Protein AF-A0A8T6NBX9-F1 (afdb_monomer_lite)

pLDDT: mean 84.63, std 16.76, range [36.94, 95.81]

Foldseek 3Di:
DDFPVVVLVCLVPDDLVRLLVVCVVVVHHSDADSLQSSLVCCCCPGVVVQDPPLVSLVPDDLVRLLVVCVSSVHDSDDDSVVSSVVSNCSNPHHVVPDDVVVVVVVVVVVPD

Structure (mmCIF, N/CA/C/O backbone):
data_AF-A0A8T6NBX9-F1
#
_entry.id   AF-A0A8T6NBX9-F1
#
loop_
_atom_site.group_PDB
_atom_site.id
_atom_site.type_symbol
_atom_site.label_atom_id
_atom_site.label_alt_id
_atom_site.label_comp_id
_atom_site.label_asym_id
_atom_site.label_entity_id
_atom_site.label_seq_id
_atom_site.pdbx_PDB_ins_code
_atom_site.Cartn_x
_atom_site.Cartn_y
_atom_site.Cartn_z
_atom_site.occupancy
_atom_site.B_iso_or_equiv
_atom_site.auth_seq_id
_atom_site.auth_comp_id
_atom_site.auth_asym_id
_atom_site.auth_atom_id
_atom_site.pdbx_PDB_model_num
ATOM 1 N N . MET A 1 1 ? -7.131 0.475 -14.235 1.00 67.88 1 MET A N 1
ATOM 2 C CA . MET A 1 1 ? -7.289 -0.030 -12.857 1.00 67.88 1 MET A CA 1
ATOM 3 C C . MET A 1 1 ? -8.512 0.635 -12.241 1.00 67.88 1 MET A C 1
ATOM 5 O O . MET A 1 1 ? -8.559 1.861 -12.233 1.00 67.88 1 MET A O 1
ATOM 9 N N . SER A 1 2 ? -9.516 -0.138 -11.818 1.00 77.38 2 SER A N 1
ATOM 10 C CA . SER A 1 2 ? -10.652 0.397 -11.054 1.00 77.38 2 SER A CA 1
ATOM 11 C C . SER A 1 2 ? -10.271 0.369 -9.579 1.00 77.38 2 SER A C 1
ATOM 13 O O . SER A 1 2 ? -9.888 -0.680 -9.078 1.00 77.38 2 SER A O 1
ATOM 15 N N . VAL A 1 3 ? -10.294 1.521 -8.914 1.00 84.50 3 VAL A N 1
ATOM 16 C CA . VAL A 1 3 ? -9.914 1.664 -7.504 1.00 84.50 3 VAL A CA 1
ATOM 17 C C . VAL A 1 3 ? -11.083 2.315 -6.794 1.00 84.50 3 VAL A C 1
ATOM 19 O O . VAL A 1 3 ? -11.544 3.370 -7.240 1.00 84.50 3 VAL A O 1
ATOM 22 N N . ASP A 1 4 ? -11.542 1.726 -5.691 1.00 91.38 4 ASP A N 1
ATOM 23 C CA . ASP A 1 4 ? -12.541 2.367 -4.841 1.00 91.38 4 ASP A CA 1
ATOM 24 C C . ASP A 1 4 ? -11.917 3.589 -4.152 1.00 91.38 4 ASP A C 1
ATOM 26 O O . ASP A 1 4 ? -11.229 3.500 -3.132 1.00 91.38 4 ASP A O 1
ATOM 30 N N . ARG A 1 5 ? -12.133 4.760 -4.758 1.00 90.44 5 ARG A N 1
ATOM 31 C CA . ARG A 1 5 ? -11.592 6.036 -4.279 1.00 90.44 5 ARG A CA 1
ATOM 32 C C . ARG A 1 5 ? -12.230 6.482 -2.968 1.00 90.44 5 ARG A C 1
ATOM 34 O O . ARG A 1 5 ? -11.581 7.203 -2.217 1.00 90.44 5 ARG A O 1
ATOM 41 N N . VAL A 1 6 ? -13.471 6.072 -2.700 1.00 94.00 6 VAL A N 1
ATOM 42 C CA . VAL A 1 6 ? -14.179 6.424 -1.464 1.00 94.00 6 VAL A CA 1
ATOM 43 C C . VAL A 1 6 ? -13.556 5.660 -0.307 1.00 94.00 6 VAL A C 1
ATOM 45 O O . VAL A 1 6 ? -13.173 6.265 0.694 1.00 94.00 6 VAL A O 1
ATOM 48 N N . LEU A 1 7 ? -13.376 4.348 -0.467 1.00 93.56 7 LEU A N 1
ATOM 49 C CA . LEU A 1 7 ? -12.693 3.527 0.527 1.00 93.56 7 LEU A CA 1
ATOM 50 C C . LEU A 1 7 ? -11.243 3.983 0.730 1.00 93.56 7 LEU A C 1
ATOM 52 O O . LEU A 1 7 ? -10.788 4.099 1.868 1.00 93.56 7 LEU A O 1
ATOM 56 N N . LEU A 1 8 ? -10.528 4.296 -0.353 1.00 94.25 8 LEU A N 1
ATOM 57 C CA . LEU A 1 8 ? -9.154 4.784 -0.272 1.00 94.25 8 LEU A CA 1
ATOM 58 C C . LEU A 1 8 ? -9.053 6.089 0.539 1.00 94.25 8 LEU A C 1
ATOM 60 O O . LEU A 1 8 ? -8.230 6.172 1.449 1.00 94.25 8 LEU A O 1
ATOM 64 N N . ASP A 1 9 ? -9.905 7.084 0.267 1.00 94.75 9 ASP A N 1
ATOM 65 C CA . ASP A 1 9 ? -9.928 8.350 1.019 1.00 94.75 9 ASP A CA 1
ATOM 66 C C . ASP A 1 9 ? -10.266 8.129 2.505 1.00 94.75 9 ASP A C 1
ATOM 68 O O . ASP A 1 9 ? -9.597 8.691 3.377 1.00 94.75 9 ASP A O 1
ATOM 72 N N . GLN A 1 10 ? -11.209 7.228 2.818 1.00 95.44 10 GLN A N 1
ATOM 73 C CA . GLN A 1 10 ? -11.504 6.847 4.204 1.00 95.44 10 GLN A CA 1
ATOM 74 C C . GLN A 1 10 ? -10.271 6.281 4.921 1.00 95.44 10 GLN A C 1
ATOM 76 O O . GLN A 1 10 ? -9.989 6.672 6.052 1.00 95.44 10 GLN A O 1
ATOM 81 N N . LEU A 1 11 ? -9.506 5.396 4.272 1.00 94.75 11 LEU A N 1
ATOM 82 C CA . LEU A 1 11 ? -8.281 4.824 4.846 1.00 94.75 11 LEU A CA 1
ATOM 83 C C . LEU A 1 11 ? -7.175 5.875 5.047 1.00 94.75 11 LEU A C 1
ATOM 85 O O . LEU A 1 11 ? -6.365 5.755 5.972 1.00 94.75 11 LEU A O 1
ATOM 89 N N . TYR A 1 12 ? -7.131 6.921 4.217 1.00 94.56 12 TYR A N 1
ATOM 90 C CA . TYR A 1 12 ? -6.195 8.032 4.402 1.00 94.56 12 TYR A CA 1
ATOM 91 C C . TYR A 1 12 ? -6.567 8.947 5.566 1.00 94.56 12 TYR A C 1
ATOM 93 O O . TYR A 1 12 ? -5.676 9.371 6.305 1.00 94.56 12 TYR A O 1
ATOM 101 N N . ARG A 1 13 ? -7.860 9.218 5.760 1.00 94.62 13 ARG A N 1
ATOM 102 C CA . ARG A 1 13 ? -8.362 10.092 6.834 1.00 94.62 13 ARG A CA 1
ATOM 103 C C . ARG A 1 13 ? -8.481 9.400 8.189 1.00 94.62 13 ARG A C 1
ATOM 105 O O . ARG A 1 13 ? -8.495 10.088 9.210 1.00 94.62 13 ARG A O 1
ATOM 112 N N . ALA A 1 14 ? -8.569 8.072 8.199 1.00 95.00 14 ALA A N 1
ATOM 113 C CA . ALA A 1 14 ? -8.760 7.292 9.410 1.00 95.00 14 ALA A CA 1
ATOM 114 C C . ALA A 1 14 ? -7.614 7.471 10.414 1.00 95.00 14 ALA A C 1
ATOM 116 O O . ALA A 1 14 ? -6.426 7.510 10.069 1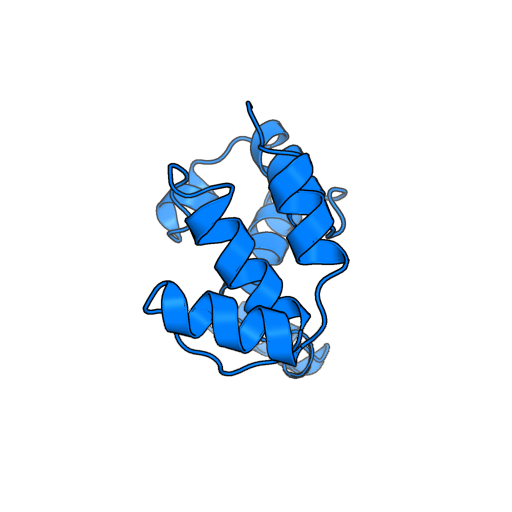.00 95.00 14 ALA A O 1
ATOM 117 N N . ARG A 1 15 ? -7.982 7.540 11.694 1.00 94.94 15 ARG A N 1
ATOM 118 C CA . ARG A 1 15 ? -7.020 7.603 12.803 1.00 94.94 15 ARG A CA 1
ATOM 119 C C . ARG A 1 15 ? -6.439 6.221 13.093 1.00 94.94 15 ARG A C 1
ATOM 121 O O . ARG A 1 15 ? -7.006 5.196 12.729 1.00 94.94 15 ARG A O 1
ATOM 128 N N . LEU A 1 16 ? -5.322 6.177 13.824 1.00 93.00 16 LEU A N 1
ATOM 129 C CA . LEU A 1 16 ? -4.649 4.917 14.171 1.00 93.00 16 LEU A CA 1
ATOM 130 C C . LEU A 1 16 ? -5.598 3.886 14.806 1.00 93.00 16 LEU A C 1
ATOM 132 O O . LEU A 1 16 ? -5.518 2.708 14.478 1.00 93.00 16 LEU A O 1
ATOM 136 N N . MET A 1 17 ? -6.474 4.324 15.713 1.00 95.19 17 MET A N 1
ATOM 137 C CA . MET A 1 17 ? -7.404 3.434 16.411 1.00 95.19 17 MET A CA 1
ATOM 138 C C . MET A 1 17 ? -8.440 2.829 15.456 1.00 95.19 17 MET A C 1
ATOM 140 O O . MET A 1 17 ? -8.600 1.615 15.436 1.00 95.19 17 MET A O 1
ATOM 144 N N . GLU A 1 18 ? -9.020 3.642 14.573 1.00 95.62 18 GLU A N 1
ATOM 145 C CA . GLU A 1 18 ? -9.959 3.189 13.538 1.00 95.62 18 GLU A CA 1
ATOM 146 C C . GLU A 1 18 ? -9.301 2.200 12.563 1.00 95.62 18 GLU A C 1
ATOM 148 O O . GLU A 1 18 ? -9.890 1.184 12.199 1.00 95.62 18 GLU A O 1
ATOM 153 N N . LEU A 1 19 ? -8.048 2.450 12.163 1.00 95.62 19 LEU A N 1
ATOM 154 C CA . LEU A 1 19 ? -7.290 1.524 11.315 1.00 95.62 19 LEU A CA 1
ATOM 155 C C . LEU A 1 19 ? -7.031 0.186 12.023 1.00 95.62 19 LEU A C 1
ATOM 157 O O . LEU A 1 19 ? -7.062 -0.865 11.384 1.00 95.62 19 LEU A O 1
ATOM 161 N N . ARG A 1 20 ? -6.784 0.204 13.340 1.00 95.31 20 ARG A N 1
ATOM 162 C CA . ARG A 1 20 ? -6.612 -1.018 14.140 1.00 95.31 20 ARG A CA 1
ATOM 163 C C . ARG A 1 20 ? -7.900 -1.823 14.230 1.00 95.31 20 ARG A C 1
ATOM 165 O O . ARG A 1 20 ? -7.848 -3.028 14.011 1.00 95.31 20 ARG A O 1
ATOM 172 N N . GLU A 1 21 ? -9.018 -1.165 14.515 1.00 95.81 21 GLU A N 1
ATOM 173 C CA . GLU A 1 21 ? -10.340 -1.796 14.590 1.00 95.81 21 GLU A CA 1
ATOM 174 C C . GLU A 1 21 ? -10.752 -2.391 13.244 1.00 95.81 21 GLU A C 1
ATOM 176 O O . GLU A 1 21 ? -11.209 -3.532 13.184 1.00 95.81 21 GLU A O 1
ATOM 181 N N . ARG A 1 22 ? -10.518 -1.666 12.141 1.00 95.12 22 ARG A N 1
ATOM 182 C CA . ARG A 1 22 ? -10.754 -2.180 10.784 1.00 95.12 22 ARG A CA 1
ATOM 183 C C . ARG A 1 22 ? -9.868 -3.376 10.460 1.00 95.12 22 ARG A C 1
ATOM 185 O O . ARG A 1 22 ? -10.358 -4.350 9.898 1.00 95.12 22 ARG A O 1
ATOM 192 N N . ALA A 1 23 ? -8.580 -3.319 10.807 1.00 93.88 23 ALA A N 1
ATOM 193 C CA . ALA A 1 23 ? -7.666 -4.439 10.601 1.00 93.88 23 ALA A CA 1
ATOM 194 C C . ALA A 1 23 ? -8.121 -5.674 11.386 1.00 93.88 23 ALA A C 1
ATOM 196 O O . ALA A 1 23 ? -8.197 -6.754 10.814 1.00 93.88 23 ALA A O 1
ATOM 197 N N . GLU A 1 24 ? -8.482 -5.504 12.656 1.00 94.69 24 GLU A N 1
ATOM 198 C CA . GLU A 1 24 ? -8.992 -6.574 13.515 1.00 94.69 24 GLU A CA 1
ATOM 199 C C . GLU A 1 24 ? -10.305 -7.167 12.989 1.00 94.69 24 GLU A C 1
ATOM 201 O O . GLU A 1 24 ? -10.412 -8.384 12.860 1.00 94.69 24 GLU A O 1
ATOM 206 N N . SER A 1 25 ? -11.255 -6.320 12.588 1.00 93.38 25 SER A N 1
ATOM 207 C CA . SER A 1 25 ? -12.539 -6.744 12.006 1.00 93.38 25 SER A CA 1
ATOM 208 C C . SER A 1 25 ? -12.367 -7.518 10.697 1.00 93.38 25 SER A C 1
ATOM 210 O O . SER A 1 25 ? -13.165 -8.395 10.384 1.00 93.38 25 SER A O 1
ATOM 212 N N . ALA A 1 26 ? -11.312 -7.216 9.937 1.00 90.38 26 ALA A N 1
ATOM 213 C CA . ALA A 1 26 ? -10.957 -7.924 8.712 1.00 90.38 26 ALA A CA 1
ATOM 214 C C . ALA A 1 26 ? -10.023 -9.135 8.945 1.00 90.38 26 ALA A C 1
ATOM 216 O O . ALA A 1 26 ? -9.546 -9.729 7.982 1.00 90.38 26 ALA A O 1
ATOM 217 N N . GLY A 1 27 ? -9.737 -9.505 10.202 1.00 90.81 27 GLY A N 1
ATOM 218 C CA . GLY A 1 27 ? -8.898 -10.661 10.545 1.00 90.81 27 GLY A CA 1
ATOM 219 C C . GLY A 1 27 ? -7.390 -10.436 10.376 1.00 90.81 27 GLY A C 1
ATOM 220 O O . GLY A 1 27 ? -6.608 -11.386 10.358 1.00 90.81 27 GLY A O 1
ATOM 221 N N . PHE A 1 28 ? -6.949 -9.184 10.259 1.00 89.25 28 PHE A N 1
ATOM 222 C CA . PHE A 1 28 ? -5.546 -8.816 10.110 1.00 89.25 28 PHE A CA 1
ATOM 223 C C . PHE A 1 28 ? -4.910 -8.378 11.431 1.00 89.25 28 PHE A C 1
ATOM 225 O O . PHE A 1 28 ? -5.554 -7.889 12.358 1.00 89.25 28 PHE A O 1
ATOM 232 N N . ARG A 1 29 ? -3.578 -8.483 11.501 1.00 86.94 29 ARG A N 1
ATOM 233 C CA . ARG A 1 29 ? -2.814 -7.961 12.642 1.00 86.94 29 ARG A CA 1
ATOM 234 C C . ARG A 1 29 ? -3.052 -6.451 12.781 1.00 86.94 29 ARG A C 1
ATOM 236 O O . ARG A 1 29 ? -2.963 -5.717 11.798 1.00 86.94 29 ARG A O 1
ATOM 243 N N . LYS A 1 30 ? -3.264 -5.978 14.011 1.00 88.75 30 LYS A N 1
ATOM 244 C CA . LYS A 1 30 ? -3.464 -4.552 14.347 1.00 88.75 30 LYS A CA 1
ATOM 245 C C . LYS A 1 30 ? -2.192 -3.826 14.815 1.00 88.75 30 LYS A C 1
ATOM 247 O O . LYS A 1 30 ? -2.245 -2.737 15.385 1.00 88.75 30 LYS A O 1
ATOM 252 N N . ASN A 1 31 ? -1.027 -4.434 14.600 1.00 85.75 31 ASN A N 1
ATOM 253 C CA . ASN A 1 31 ? 0.268 -3.863 14.965 1.00 85.75 31 ASN A CA 1
ATOM 254 C C . ASN A 1 31 ? 0.851 -2.975 13.853 1.00 85.75 31 ASN A C 1
ATOM 256 O O . ASN A 1 31 ? 0.569 -3.169 12.668 1.00 85.75 31 ASN A O 1
ATOM 260 N N . GLY A 1 32 ? 1.716 -2.044 14.264 1.00 85.38 32 GLY A N 1
ATOM 261 C CA . GLY A 1 32 ? 2.433 -1.128 13.378 1.00 85.38 32 GLY A CA 1
ATOM 262 C C . GLY A 1 32 ? 2.022 0.335 13.540 1.00 85.38 32 GLY A C 1
ATOM 263 O O . GLY A 1 32 ? 1.139 0.681 14.334 1.00 85.38 32 GLY A O 1
ATOM 264 N N . SER A 1 33 ? 2.718 1.191 12.796 1.00 88.94 33 SER A N 1
ATOM 265 C CA . SER A 1 33 ? 2.374 2.599 12.604 1.00 88.94 33 SER A CA 1
ATOM 266 C C . SER A 1 33 ? 1.094 2.772 11.764 1.00 88.94 33 SER A C 1
ATOM 268 O O . SER A 1 33 ? 0.560 1.811 11.207 1.00 88.94 33 SER A O 1
ATOM 270 N N . VAL A 1 34 ? 0.598 4.013 11.669 1.00 90.50 34 VAL A N 1
ATOM 271 C CA . VAL A 1 34 ? -0.543 4.375 10.803 1.00 90.50 34 VAL A CA 1
ATOM 272 C C . VAL A 1 34 ? -0.296 3.913 9.369 1.00 90.50 34 VAL A C 1
ATOM 274 O O . VAL A 1 34 ? -1.157 3.265 8.786 1.00 90.50 34 VAL A O 1
ATOM 277 N N . GLU A 1 35 ? 0.900 4.170 8.835 1.00 90.69 35 GLU A N 1
ATOM 278 C CA . GLU A 1 35 ? 1.248 3.806 7.459 1.00 90.69 35 GLU A CA 1
ATOM 279 C C . GLU A 1 35 ? 1.305 2.292 7.251 1.00 90.69 35 GLU A C 1
ATOM 281 O O . GLU A 1 35 ? 0.827 1.809 6.232 1.00 90.69 35 GLU A O 1
ATOM 286 N N . VAL A 1 36 ? 1.795 1.522 8.230 1.00 90.31 36 VAL A N 1
ATOM 287 C CA . VAL A 1 36 ? 1.796 0.050 8.142 1.00 90.31 36 VAL A CA 1
ATOM 288 C C . VAL A 1 36 ? 0.373 -0.502 8.088 1.00 90.31 36 VAL A C 1
ATOM 290 O O . VAL A 1 36 ? 0.077 -1.390 7.287 1.00 90.31 36 VAL A O 1
ATOM 293 N N . LEU A 1 37 ? -0.525 0.013 8.932 1.00 93.19 37 LEU A N 1
ATOM 294 C CA . LEU A 1 37 ? -1.923 -0.420 8.924 1.00 93.19 37 LEU A CA 1
ATOM 295 C C . LEU A 1 37 ? -2.648 0.039 7.662 1.00 93.19 37 LEU A C 1
ATOM 297 O O . LEU A 1 37 ? -3.403 -0.742 7.087 1.00 93.19 37 LEU A O 1
ATOM 301 N N . ARG A 1 38 ? -2.380 1.260 7.193 1.00 94.75 38 ARG A N 1
ATOM 302 C CA . ARG A 1 38 ? -2.945 1.780 5.949 1.00 94.75 38 ARG A CA 1
ATOM 303 C C . ARG A 1 38 ? -2.491 0.952 4.750 1.00 94.75 38 ARG A C 1
ATOM 305 O O . ARG A 1 38 ? -3.341 0.497 3.997 1.00 94.75 38 ARG A O 1
ATOM 312 N N . ALA A 1 39 ? -1.194 0.677 4.619 1.00 93.50 39 ALA A N 1
ATOM 313 C CA . ALA A 1 39 ? -0.651 -0.180 3.566 1.00 93.50 39 ALA A CA 1
ATOM 314 C C . ALA A 1 39 ? -1.305 -1.568 3.584 1.00 93.50 39 ALA A C 1
ATOM 316 O O . ALA A 1 39 ? -1.735 -2.080 2.552 1.00 93.50 39 ALA A O 1
ATOM 317 N N . ARG A 1 40 ? -1.455 -2.158 4.776 1.00 93.38 40 ARG A N 1
ATOM 318 C CA . ARG A 1 40 ? -2.124 -3.452 4.946 1.00 93.38 40 ARG A CA 1
ATOM 319 C C . ARG A 1 40 ? -3.584 -3.400 4.501 1.00 93.38 40 ARG A C 1
ATOM 321 O O . ARG A 1 40 ? -4.019 -4.289 3.778 1.00 93.38 40 ARG A O 1
ATOM 328 N N . LEU A 1 41 ? -4.341 -2.391 4.912 1.00 94.94 41 LEU A N 1
ATOM 329 C CA . LEU A 1 41 ? -5.754 -2.270 4.551 1.00 94.94 41 LEU A CA 1
ATOM 330 C C . LEU A 1 41 ? -5.939 -1.966 3.061 1.00 94.94 41 LEU A C 1
ATOM 332 O O . LEU A 1 41 ? -6.755 -2.621 2.426 1.00 94.94 41 LEU A O 1
ATOM 336 N N . ILE A 1 42 ? -5.133 -1.073 2.478 1.00 95.19 42 ILE A N 1
ATOM 337 C CA . ILE A 1 42 ? -5.147 -0.789 1.035 1.00 95.19 42 ILE A CA 1
ATOM 338 C C . ILE A 1 42 ? -4.850 -2.066 0.246 1.00 95.19 42 ILE A C 1
ATOM 340 O O . ILE A 1 42 ? -5.632 -2.435 -0.628 1.00 95.19 42 ILE A O 1
ATOM 344 N N . ARG A 1 43 ? -3.778 -2.790 0.598 1.00 93.88 43 ARG A N 1
ATOM 345 C CA . ARG A 1 43 ? -3.416 -4.056 -0.053 1.00 93.88 43 ARG A CA 1
ATOM 346 C C . ARG A 1 43 ? -4.583 -5.041 -0.085 1.00 93.88 43 ARG A C 1
ATOM 348 O O . ARG A 1 43 ? -4.806 -5.660 -1.110 1.00 93.88 43 ARG A O 1
ATOM 355 N N . ASN A 1 44 ? -5.294 -5.208 1.028 1.00 92.38 44 ASN A N 1
ATOM 356 C CA . ASN A 1 44 ? -6.298 -6.267 1.139 1.00 92.38 44 ASN A CA 1
ATOM 357 C C . ASN A 1 44 ? -7.705 -5.836 0.700 1.00 92.38 44 ASN A C 1
ATOM 359 O O . ASN A 1 44 ? -8.447 -6.658 0.184 1.00 92.38 44 ASN A O 1
ATOM 363 N N . GLN A 1 45 ? -8.092 -4.578 0.924 1.00 92.94 45 GLN A N 1
ATOM 364 C CA . GLN A 1 45 ? -9.465 -4.109 0.688 1.00 92.94 45 GLN A CA 1
ATOM 365 C C . GLN A 1 45 ? -9.610 -3.314 -0.610 1.00 92.94 45 GLN A C 1
ATOM 367 O O . GLN A 1 45 ? -10.671 -3.330 -1.220 1.00 92.94 45 GLN A O 1
ATOM 372 N N . VAL A 1 46 ? -8.556 -2.609 -1.028 1.00 93.31 46 VAL A N 1
ATOM 373 C CA . VAL A 1 46 ? -8.565 -1.782 -2.246 1.00 93.31 46 VAL A CA 1
ATOM 374 C C . VAL A 1 46 ? -7.893 -2.513 -3.408 1.00 93.31 46 VAL A C 1
ATOM 376 O O . VAL A 1 46 ? -8.272 -2.328 -4.559 1.00 93.31 46 VAL A O 1
ATOM 379 N N . MET A 1 47 ? -6.893 -3.344 -3.109 1.00 91.94 47 MET A N 1
ATOM 380 C CA . MET A 1 47 ? -6.055 -4.028 -4.095 1.00 91.94 47 MET A CA 1
ATOM 381 C C . MET A 1 47 ? -6.021 -5.548 -3.883 1.00 91.94 47 MET A C 1
ATOM 383 O O . MET A 1 47 ? -5.003 -6.177 -4.159 1.00 91.94 47 MET A O 1
ATOM 387 N N . GLY A 1 48 ? -7.117 -6.134 -3.387 1.00 87.31 48 GLY A N 1
ATOM 388 C CA . GLY A 1 48 ? -7.178 -7.552 -3.010 1.00 87.31 48 GLY A CA 1
ATOM 389 C C . GLY A 1 48 ? -6.859 -8.532 -4.147 1.00 87.31 48 GLY A C 1
ATOM 390 O O . GLY A 1 48 ? -6.341 -9.612 -3.882 1.00 87.31 48 GLY A O 1
ATOM 391 N N . ASP A 1 49 ? -7.086 -8.125 -5.398 1.00 88.50 49 ASP A N 1
ATOM 392 C CA . ASP A 1 49 ? -6.817 -8.935 -6.593 1.00 88.50 49 ASP A CA 1
ATOM 393 C C . ASP A 1 49 ? -5.357 -8.852 -7.082 1.00 88.50 49 ASP A C 1
ATOM 395 O O . ASP A 1 49 ? -4.975 -9.547 -8.024 1.00 88.50 49 ASP A O 1
ATOM 399 N N . TYR A 1 50 ? -4.528 -7.989 -6.483 1.00 90.94 50 TYR A N 1
ATOM 400 C CA . TYR A 1 50 ? -3.136 -7.804 -6.893 1.00 90.94 50 TYR A CA 1
ATOM 401 C C . TYR A 1 50 ? -2.199 -8.764 -6.168 1.00 90.94 50 TYR A C 1
ATOM 403 O O . TYR A 1 50 ? -2.164 -8.833 -4.935 1.00 90.94 50 TYR A O 1
ATOM 411 N N . ASP A 1 51 ? -1.345 -9.432 -6.944 1.00 92.44 51 ASP A N 1
ATOM 412 C CA . ASP A 1 51 ? -0.256 -10.212 -6.378 1.00 92.44 51 ASP A CA 1
ATOM 413 C C . ASP A 1 51 ? 0.897 -9.301 -5.930 1.00 92.44 51 ASP A C 1
ATOM 415 O O . ASP A 1 51 ? 1.669 -8.772 -6.729 1.00 92.44 51 ASP A O 1
ATOM 419 N N . PHE A 1 52 ? 1.014 -9.136 -4.615 1.00 93.44 52 PHE A N 1
ATOM 420 C CA . PHE A 1 52 ? 2.111 -8.422 -3.962 1.00 93.44 52 PHE A CA 1
ATOM 421 C C . PHE A 1 52 ? 3.212 -9.349 -3.430 1.00 93.44 52 PHE A C 1
ATOM 423 O O . PHE A 1 52 ? 4.022 -8.934 -2.595 1.00 93.44 52 PHE A O 1
ATOM 430 N N . SER A 1 53 ? 3.241 -10.607 -3.875 1.00 91.19 53 SER A N 1
ATOM 431 C CA . SER A 1 53 ? 4.397 -11.476 -3.686 1.00 91.19 53 SER A CA 1
ATOM 432 C C . SER A 1 53 ? 5.639 -10.878 -4.357 1.00 91.19 53 SER A C 1
ATOM 434 O O . SER A 1 53 ? 5.567 -9.929 -5.147 1.00 91.19 53 SER A O 1
ATOM 436 N N . TRP A 1 54 ? 6.811 -11.424 -4.030 1.00 87.69 54 TRP A N 1
ATOM 437 C CA . TRP A 1 54 ? 8.047 -11.002 -4.684 1.00 87.69 54 TRP A CA 1
ATOM 438 C C . TRP A 1 54 ? 7.959 -11.186 -6.205 1.00 87.69 54 TRP A C 1
ATOM 440 O O . TRP A 1 54 ? 8.279 -10.254 -6.943 1.00 87.69 54 TRP A O 1
ATOM 450 N N . ASP A 1 55 ? 7.453 -12.334 -6.659 1.00 91.75 55 ASP A N 1
ATOM 451 C CA . ASP A 1 55 ? 7.313 -12.655 -8.081 1.00 91.75 55 ASP A CA 1
ATOM 452 C C . ASP A 1 55 ? 6.258 -11.776 -8.759 1.00 91.75 55 ASP A C 1
ATOM 454 O O . ASP A 1 55 ? 6.517 -11.227 -9.832 1.00 91.75 55 ASP A O 1
ATOM 458 N N . GLY A 1 56 ? 5.127 -11.532 -8.089 1.00 93.94 56 GLY A N 1
ATOM 459 C CA . GLY A 1 56 ? 4.097 -10.603 -8.552 1.00 93.94 56 GLY A CA 1
ATOM 460 C C . GLY A 1 56 ? 4.656 -9.202 -8.792 1.00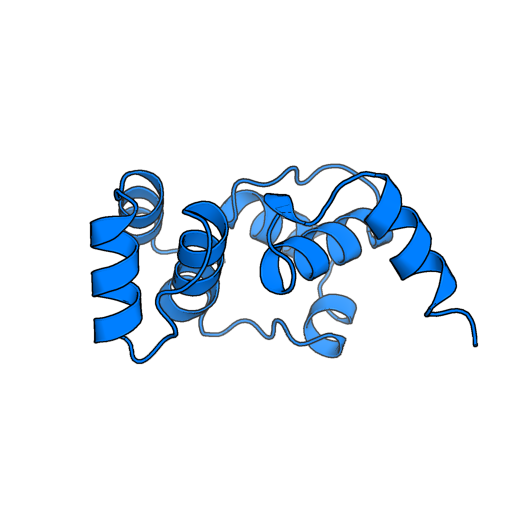 93.94 56 GLY A C 1
ATOM 461 O O . GLY A 1 56 ? 4.500 -8.637 -9.873 1.00 93.94 56 GLY A O 1
ATOM 462 N N . ILE A 1 57 ? 5.421 -8.664 -7.836 1.00 93.31 57 ILE A N 1
ATOM 463 C CA . ILE A 1 57 ? 6.063 -7.344 -7.963 1.00 93.31 57 ILE A CA 1
ATOM 464 C C . ILE A 1 57 ? 7.126 -7.321 -9.073 1.00 93.31 57 ILE A C 1
ATOM 466 O O . ILE A 1 57 ? 7.287 -6.298 -9.751 1.00 93.31 57 ILE A O 1
ATOM 470 N N . GLN A 1 58 ? 7.862 -8.418 -9.286 1.00 91.25 58 GLN A N 1
ATOM 471 C CA . GLN A 1 58 ? 8.798 -8.519 -10.412 1.00 91.25 58 GLN A CA 1
ATOM 472 C C . GLN A 1 58 ? 8.070 -8.534 -11.763 1.00 91.25 58 GLN A C 1
ATOM 474 O O . GLN A 1 58 ? 8.559 -7.915 -12.710 1.00 91.25 58 GLN A O 1
ATOM 479 N N . ALA A 1 59 ? 6.900 -9.170 -11.843 1.00 94.19 59 ALA A N 1
ATOM 480 C CA . ALA A 1 59 ? 6.095 -9.255 -13.058 1.00 94.19 59 ALA A CA 1
ATOM 481 C C . ALA A 1 59 ? 5.383 -7.937 -13.426 1.00 94.19 59 ALA A C 1
ATOM 483 O O . ALA A 1 59 ? 5.064 -7.728 -14.595 1.00 94.19 59 ALA A O 1
ATOM 484 N N . MET A 1 60 ? 5.173 -7.021 -12.471 1.00 95.06 60 MET A N 1
ATOM 485 C CA . MET A 1 60 ? 4.495 -5.744 -12.731 1.00 95.06 60 MET A CA 1
ATOM 486 C C . MET A 1 60 ? 5.240 -4.867 -13.745 1.00 95.06 60 MET A C 1
ATOM 488 O O . MET A 1 60 ? 6.455 -4.618 -13.644 1.00 95.06 60 MET A O 1
ATOM 492 N N . SER A 1 61 ? 4.476 -4.299 -14.678 1.00 95.00 61 SER A N 1
ATOM 493 C CA . SER A 1 61 ? 4.987 -3.316 -15.627 1.00 95.00 61 SER A CA 1
ATOM 494 C C . SER A 1 61 ? 5.380 -2.004 -14.937 1.00 95.00 61 SER A C 1
ATOM 496 O O . SER A 1 61 ? 4.977 -1.680 -13.816 1.00 95.00 61 SER A O 1
ATOM 498 N N . HIS A 1 62 ? 6.188 -1.202 -15.631 1.00 93.44 62 HIS A N 1
ATOM 499 C CA . HIS A 1 62 ? 6.635 0.091 -15.119 1.00 93.44 62 HIS A CA 1
ATOM 500 C C . HIS A 1 62 ? 5.473 1.075 -14.882 1.00 93.44 62 HIS A C 1
ATOM 502 O O . HIS A 1 62 ? 5.520 1.876 -13.939 1.00 93.44 62 HIS A O 1
ATOM 508 N N . LEU A 1 63 ? 4.435 1.002 -15.726 1.00 94.12 63 LEU A N 1
ATOM 509 C CA . LEU A 1 63 ? 3.221 1.806 -15.605 1.00 94.12 63 LEU A CA 1
ATOM 510 C C . LEU A 1 63 ? 2.397 1.364 -14.391 1.00 94.12 63 LEU A C 1
ATOM 512 O O . LEU A 1 63 ? 2.077 2.203 -13.551 1.00 94.12 63 LEU A O 1
ATOM 516 N N . GLU A 1 64 ? 2.146 0.059 -14.251 1.00 94.50 64 GLU A N 1
ATOM 517 C CA . GLU A 1 64 ? 1.392 -0.498 -13.121 1.00 94.50 64 GLU A CA 1
ATOM 518 C C . GLU A 1 64 ? 2.039 -0.150 -11.786 1.00 94.50 64 GLU A C 1
ATOM 520 O O . GLU A 1 64 ? 1.365 0.371 -10.903 1.00 94.50 64 GLU A O 1
ATOM 525 N N . LEU A 1 65 ? 3.357 -0.326 -11.650 1.00 94.69 65 LEU A N 1
ATOM 526 C CA . LEU A 1 65 ? 4.066 0.089 -10.436 1.00 94.69 65 LEU A CA 1
ATOM 527 C C . LEU A 1 65 ? 3.893 1.578 -10.151 1.00 94.69 65 LEU A C 1
ATOM 529 O O . LEU A 1 65 ? 3.733 1.969 -8.999 1.00 94.69 65 LEU A O 1
ATOM 533 N N . GLY A 1 66 ? 3.922 2.421 -11.184 1.00 95.38 66 GLY A N 1
ATOM 534 C CA . GLY A 1 66 ? 3.695 3.855 -11.027 1.00 95.38 66 GLY A CA 1
ATOM 535 C C . GLY A 1 66 ? 2.327 4.166 -10.420 1.00 95.38 66 GLY A C 1
ATOM 536 O O . GLY A 1 66 ? 2.234 5.024 -9.542 1.00 95.38 66 GLY A O 1
ATOM 537 N N . ASP A 1 67 ? 1.284 3.466 -10.855 1.00 94.81 67 ASP A N 1
ATOM 538 C CA . ASP A 1 67 ? -0.081 3.679 -10.373 1.00 94.81 67 ASP A CA 1
ATOM 539 C C . ASP A 1 67 ? -0.314 3.068 -8.991 1.00 94.81 67 ASP A C 1
ATOM 541 O O . ASP A 1 67 ? -0.881 3.728 -8.122 1.00 94.81 67 ASP A O 1
ATOM 545 N N . ILE A 1 68 ? 0.227 1.878 -8.738 1.00 95.25 68 ILE A N 1
ATOM 546 C CA . ILE A 1 68 ? 0.210 1.231 -7.422 1.0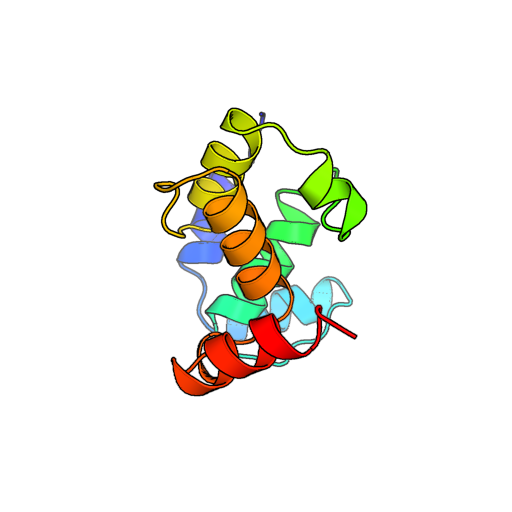0 95.25 68 ILE A CA 1
ATOM 547 C C . ILE A 1 68 ? 0.883 2.125 -6.372 1.00 95.25 68 ILE A C 1
ATOM 549 O O . ILE A 1 68 ? 0.317 2.373 -5.310 1.00 95.25 68 ILE A O 1
ATOM 553 N N . LEU A 1 69 ? 2.062 2.681 -6.674 1.00 94.56 6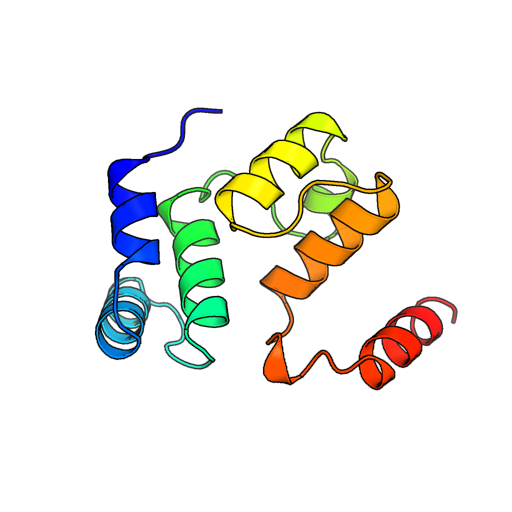9 LEU A N 1
ATOM 554 C CA . LEU A 1 69 ? 2.761 3.593 -5.762 1.00 94.56 69 LEU A CA 1
ATOM 555 C C . LEU A 1 69 ? 1.914 4.836 -5.436 1.00 94.56 69 LEU A C 1
ATOM 557 O O . LEU A 1 69 ? 1.894 5.270 -4.285 1.00 94.56 69 LEU A O 1
ATOM 561 N N . LYS A 1 70 ? 1.172 5.384 -6.410 1.00 94.38 70 LYS A N 1
ATOM 562 C CA . LYS A 1 70 ? 0.248 6.508 -6.168 1.00 94.38 70 LYS A CA 1
ATOM 563 C C . LYS A 1 70 ? -0.925 6.104 -5.274 1.00 94.38 70 LYS A C 1
ATOM 565 O O . LYS A 1 70 ? -1.308 6.900 -4.425 1.00 94.38 70 LYS A O 1
ATOM 570 N N . ILE A 1 71 ? -1.467 4.894 -5.436 1.00 95.12 71 ILE A N 1
ATOM 571 C CA . ILE A 1 71 ? -2.549 4.367 -4.584 1.00 95.12 71 ILE A CA 1
ATOM 572 C C . ILE A 1 71 ? -2.078 4.233 -3.135 1.00 95.12 71 ILE A C 1
ATOM 574 O O . ILE A 1 71 ? -2.817 4.591 -2.228 1.00 95.12 71 ILE A O 1
ATOM 578 N N . PHE A 1 72 ? -0.837 3.790 -2.922 1.00 93.69 72 PHE A N 1
ATOM 579 C CA . PHE A 1 72 ? -0.203 3.761 -1.600 1.00 93.69 72 PHE A CA 1
ATOM 580 C C . PHE A 1 72 ? 0.271 5.138 -1.106 1.00 93.69 72 PHE A C 1
ATOM 582 O O . PHE A 1 72 ? 0.721 5.260 0.034 1.00 93.69 72 PHE A O 1
ATOM 589 N N . GLY A 1 73 ? 0.134 6.205 -1.901 1.00 91.31 73 GLY A N 1
ATOM 590 C CA . GLY A 1 73 ? 0.505 7.564 -1.492 1.00 91.31 73 GLY A CA 1
ATOM 591 C C . GLY A 1 73 ? 2.014 7.748 -1.327 1.00 91.31 73 GLY A C 1
ATOM 592 O O . GLY A 1 73 ? 2.465 8.638 -0.608 1.00 91.31 73 GLY A O 1
ATOM 593 N N . ILE A 1 74 ? 2.804 6.903 -1.990 1.00 91.44 74 ILE A N 1
ATOM 594 C CA . ILE A 1 74 ? 4.266 6.924 -1.971 1.00 91.44 74 ILE A CA 1
ATOM 595 C C . ILE A 1 74 ? 4.817 7.382 -3.322 1.00 91.44 74 ILE A C 1
ATOM 597 O O . ILE A 1 74 ? 4.166 7.306 -4.365 1.00 91.44 74 ILE A O 1
ATOM 601 N N . LYS A 1 75 ? 6.050 7.900 -3.314 1.00 90.69 75 LYS A N 1
ATOM 602 C CA . LYS A 1 75 ? 6.670 8.497 -4.505 1.00 90.69 75 LYS A CA 1
ATOM 603 C C . LYS A 1 75 ? 6.729 7.492 -5.664 1.00 90.69 75 LYS A C 1
ATOM 605 O O . LYS A 1 75 ? 7.415 6.472 -5.574 1.00 90.69 75 LYS A O 1
ATOM 610 N N . SER A 1 76 ? 6.070 7.831 -6.771 1.00 91.69 76 SER A N 1
ATOM 611 C CA . SER A 1 76 ? 5.974 6.994 -7.975 1.00 91.69 76 SER A CA 1
ATOM 612 C C . SER A 1 76 ? 7.074 7.245 -9.008 1.00 91.69 76 SER A C 1
ATOM 614 O O . SER A 1 76 ? 7.160 6.518 -9.990 1.00 91.69 76 SER A O 1
ATOM 616 N N . SER A 1 77 ? 7.938 8.243 -8.807 1.00 88.50 77 SER A N 1
ATOM 617 C CA . SER A 1 77 ? 9.069 8.519 -9.699 1.00 88.50 77 SER A CA 1
ATOM 618 C C . SER A 1 77 ? 10.261 7.583 -9.445 1.00 88.50 77 SER A C 1
ATOM 620 O O . SER A 1 77 ? 10.403 7.000 -8.364 1.00 88.50 77 SER A O 1
ATOM 622 N N . GLY A 1 78 ? 11.171 7.527 -10.417 1.00 91.69 78 GLY A N 1
ATOM 623 C C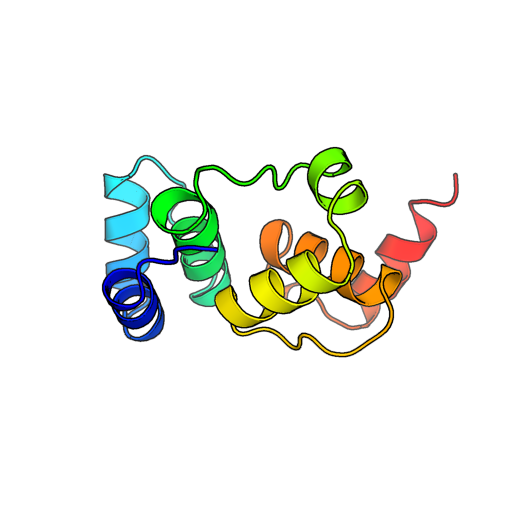A . GLY A 1 78 ? 12.379 6.697 -10.386 1.00 91.69 78 GLY A CA 1
ATOM 624 C C . GLY A 1 78 ? 12.330 5.569 -11.411 1.00 91.69 78 GLY A C 1
ATOM 625 O O . GLY A 1 78 ? 11.316 5.389 -12.096 1.00 91.69 78 GLY A O 1
ATOM 626 N N . SER A 1 79 ? 13.438 4.840 -11.501 1.00 93.94 79 SER A N 1
ATOM 627 C CA . SER A 1 79 ? 13.620 3.657 -12.338 1.00 93.94 79 SER A CA 1
ATOM 628 C C . SER A 1 79 ? 12.703 2.506 -11.919 1.00 93.94 79 SER A C 1
ATOM 630 O O . SER A 1 79 ? 12.170 2.463 -10.806 1.00 93.94 79 SER A O 1
ATOM 632 N N . HIS A 1 80 ? 12.546 1.518 -12.802 1.00 93.31 80 HIS A N 1
ATOM 633 C CA . HIS A 1 80 ? 11.730 0.331 -12.536 1.00 93.31 80 HIS A CA 1
ATOM 634 C C . HIS A 1 80 ? 12.212 -0.434 -11.291 1.00 93.31 80 HIS A C 1
ATOM 636 O O . HIS A 1 80 ? 11.392 -0.797 -10.446 1.00 93.31 80 HIS A O 1
ATOM 642 N N . LYS A 1 81 ? 13.537 -0.586 -11.126 1.00 91.75 81 LYS A N 1
ATOM 643 C CA . LYS A 1 81 ? 14.157 -1.214 -9.944 1.00 91.75 81 LYS A CA 1
ATOM 644 C C . LYS A 1 81 ? 13.799 -0.456 -8.661 1.00 91.75 81 LYS A C 1
ATOM 646 O O . LYS A 1 81 ? 13.308 -1.068 -7.715 1.00 91.75 81 LYS A O 1
ATOM 651 N N . GLU A 1 82 ? 13.976 0.867 -8.641 1.00 92.50 82 GLU A N 1
ATOM 652 C CA . GLU A 1 82 ? 13.676 1.694 -7.460 1.00 92.50 82 GLU A CA 1
ATOM 653 C C . GLU A 1 82 ? 12.194 1.644 -7.079 1.00 92.50 82 GLU A C 1
ATOM 655 O O . GLU A 1 82 ? 11.857 1.601 -5.896 1.00 92.50 82 GLU A O 1
ATOM 660 N N . ARG A 1 83 ? 11.293 1.630 -8.069 1.00 94.12 83 ARG A N 1
ATOM 661 C CA . ARG A 1 83 ? 9.847 1.509 -7.834 1.00 94.12 83 ARG A CA 1
ATOM 662 C C . ARG A 1 83 ? 9.483 0.169 -7.196 1.00 94.12 83 ARG A C 1
ATOM 664 O O . ARG A 1 83 ? 8.754 0.166 -6.205 1.00 94.12 83 ARG A O 1
ATOM 671 N N . ARG A 1 84 ? 10.018 -0.946 -7.715 1.00 94.31 84 ARG A N 1
ATOM 672 C CA . ARG A 1 84 ? 9.818 -2.287 -7.130 1.00 94.31 84 ARG A CA 1
ATOM 673 C C . ARG A 1 84 ? 10.335 -2.351 -5.701 1.00 94.31 84 ARG A C 1
ATOM 675 O O . ARG A 1 84 ? 9.616 -2.794 -4.811 1.00 94.31 84 ARG A O 1
ATOM 682 N N . GLN A 1 85 ? 11.556 -1.868 -5.476 1.00 91.12 85 GLN A N 1
ATOM 683 C CA . GLN A 1 85 ? 12.165 -1.838 -4.148 1.00 91.12 85 GLN A CA 1
ATOM 684 C C . GLN A 1 85 ? 11.316 -1.018 -3.175 1.00 91.12 85 GLN A C 1
ATOM 686 O O . GLN A 1 85 ? 11.020 -1.480 -2.079 1.00 91.12 85 GLN A O 1
ATOM 691 N N . ARG A 1 86 ? 10.855 0.166 -3.586 1.00 92.69 86 ARG A N 1
ATOM 692 C CA . ARG A 1 86 ? 10.013 1.021 -2.745 1.00 92.69 86 ARG A CA 1
ATOM 693 C C . ARG A 1 86 ? 8.691 0.354 -2.374 1.00 92.69 86 ARG A C 1
ATOM 695 O O . ARG A 1 86 ? 8.313 0.402 -1.207 1.00 92.69 86 ARG A O 1
ATOM 702 N N . LEU A 1 87 ? 8.016 -0.276 -3.337 1.00 93.25 87 LEU A N 1
ATOM 703 C CA . LEU A 1 87 ? 6.782 -1.016 -3.076 1.00 93.25 87 LEU A CA 1
ATOM 704 C C . LEU A 1 87 ? 7.034 -2.186 -2.116 1.00 93.25 87 LEU A C 1
ATOM 706 O O . LEU A 1 87 ? 6.331 -2.321 -1.118 1.00 93.25 87 LEU A O 1
ATOM 710 N N . TRP A 1 88 ? 8.073 -2.984 -2.375 1.00 92.50 88 TRP A N 1
ATOM 711 C CA . TRP A 1 88 ? 8.448 -4.112 -1.523 1.00 92.50 88 TRP A CA 1
ATOM 712 C C . TRP A 1 88 ? 8.696 -3.680 -0.077 1.00 92.50 88 TRP A C 1
ATOM 714 O O . TRP A 1 88 ? 8.162 -4.279 0.856 1.00 92.50 88 TRP A O 1
ATOM 724 N N . LEU A 1 89 ? 9.473 -2.615 0.109 1.00 89.25 89 LEU A N 1
ATOM 725 C CA . LEU A 1 89 ? 9.787 -2.081 1.427 1.00 89.25 89 LEU A CA 1
ATOM 726 C C . LEU A 1 89 ? 8.544 -1.555 2.139 1.00 89.25 89 LEU A C 1
ATOM 728 O O . LEU A 1 89 ? 8.338 -1.882 3.299 1.00 89.25 89 LEU A O 1
ATOM 732 N N . HIS A 1 90 ? 7.689 -0.806 1.443 1.00 89.75 90 HIS A N 1
ATOM 733 C CA . HIS A 1 90 ? 6.458 -0.264 2.019 1.00 89.75 90 HIS A CA 1
ATOM 734 C C . HIS A 1 90 ? 5.503 -1.353 2.532 1.00 89.75 90 HIS A C 1
ATOM 736 O O . HIS A 1 90 ? 4.831 -1.165 3.544 1.00 89.75 90 HIS A O 1
ATOM 742 N N . LEU A 1 91 ? 5.450 -2.498 1.848 1.00 90.06 91 LEU A N 1
ATOM 743 C CA . LEU A 1 91 ? 4.561 -3.603 2.208 1.00 90.06 91 LEU A CA 1
ATOM 744 C C . LEU A 1 91 ? 5.112 -4.488 3.331 1.00 90.06 91 LEU A C 1
ATOM 746 O O . LEU A 1 91 ? 4.331 -5.049 4.103 1.00 90.06 91 LEU A O 1
ATOM 750 N N . ASN A 1 92 ? 6.437 -4.628 3.416 1.00 86.62 92 ASN A N 1
ATOM 751 C CA . ASN A 1 92 ? 7.081 -5.604 4.299 1.00 86.62 92 ASN A CA 1
ATOM 752 C C . ASN A 1 92 ? 7.781 -4.978 5.514 1.00 86.62 92 ASN A C 1
ATOM 754 O O . ASN A 1 92 ? 8.010 -5.670 6.505 1.00 86.62 92 ASN A O 1
ATOM 758 N N . TYR A 1 93 ? 8.098 -3.682 5.474 1.00 79.50 93 TYR A N 1
ATOM 759 C CA . TYR A 1 93 ? 8.872 -3.001 6.507 1.00 79.50 93 TYR A CA 1
ATOM 760 C C . TYR A 1 93 ? 8.154 -1.741 6.998 1.00 79.50 93 TYR A C 1
ATOM 762 O O . TYR A 1 93 ? 7.596 -0.964 6.228 1.00 79.50 93 TYR A O 1
ATOM 770 N N . ASP A 1 94 ? 8.184 -1.519 8.315 1.00 67.69 94 ASP A N 1
ATOM 771 C CA . ASP A 1 94 ? 7.723 -0.257 8.897 1.00 67.69 94 ASP A CA 1
ATOM 772 C C . ASP A 1 94 ? 8.719 0.843 8.514 1.00 67.69 94 ASP A C 1
ATOM 774 O O . ASP A 1 94 ? 9.922 0.689 8.726 1.00 67.69 94 ASP A O 1
ATOM 778 N N . SER A 1 95 ? 8.238 1.966 7.985 1.00 57.03 95 SER A N 1
ATOM 779 C CA . SER A 1 95 ? 9.076 3.116 7.633 1.00 57.03 95 SER A CA 1
ATOM 780 C C . SER A 1 95 ? 9.854 3.672 8.830 1.00 57.03 95 SER A C 1
ATOM 782 O O . SER A 1 95 ? 10.931 4.229 8.644 1.00 57.03 95 SER A O 1
ATOM 784 N N . ARG A 1 96 ? 9.396 3.437 10.070 1.00 55.19 96 ARG A N 1
ATOM 785 C CA . ARG A 1 96 ? 10.173 3.743 11.290 1.00 55.19 96 ARG A CA 1
ATOM 786 C C . ARG A 1 96 ? 11.397 2.851 11.500 1.00 55.19 96 ARG A C 1
ATOM 788 O O . ARG A 1 96 ? 12.271 3.202 12.282 1.00 55.19 96 ARG A O 1
ATOM 795 N N . ARG A 1 97 ? 11.445 1.698 10.836 1.00 48.75 97 ARG A N 1
ATOM 796 C CA . ARG A 1 97 ? 12.588 0.779 10.801 1.00 48.75 97 ARG A CA 1
ATOM 797 C C . ARG A 1 97 ? 13.414 0.932 9.527 1.00 48.75 97 ARG A C 1
ATOM 799 O O . ARG A 1 97 ? 14.396 0.228 9.381 1.00 48.75 97 ARG A O 1
ATOM 806 N N . LEU A 1 98 ? 13.049 1.821 8.608 1.00 48.09 98 LEU A N 1
ATOM 807 C CA . LEU A 1 98 ? 13.818 2.091 7.394 1.00 48.09 98 LEU A CA 1
ATOM 808 C C . LEU A 1 98 ? 14.634 3.372 7.585 1.00 48.09 98 LEU A C 1
ATOM 810 O O . LEU A 1 98 ? 14.370 4.390 6.950 1.00 48.09 98 LEU A O 1
ATOM 814 N N . THR A 1 99 ? 15.614 3.332 8.492 1.00 46.88 99 THR A N 1
ATOM 815 C CA . THR A 1 99 ? 16.722 4.295 8.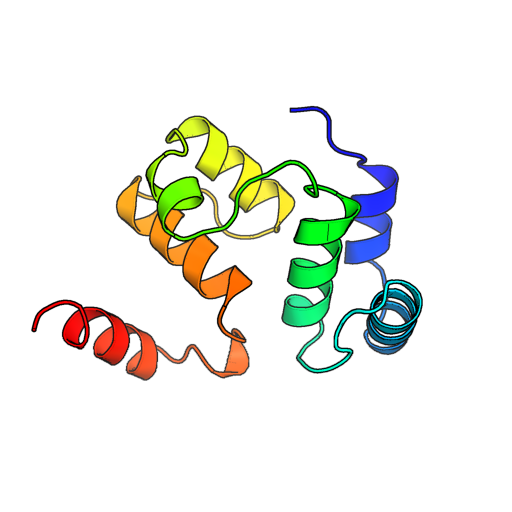451 1.00 46.88 99 THR A CA 1
ATOM 816 C C . THR A 1 99 ? 17.620 3.959 7.258 1.00 46.88 99 THR A C 1
ATOM 818 O O . THR A 1 99 ? 17.617 2.832 6.756 1.00 46.88 99 THR A O 1
ATOM 821 N N . VAL A 1 100 ? 18.377 4.946 6.769 1.00 48.69 100 VAL A N 1
ATOM 822 C CA . VAL A 1 100 ? 19.331 4.785 5.652 1.00 48.69 100 VAL A CA 1
ATOM 823 C C . VAL A 1 100 ? 20.304 3.619 5.897 1.00 48.69 100 VAL A C 1
ATOM 825 O O . VAL A 1 100 ? 20.728 2.966 4.949 1.00 48.69 100 VAL A O 1
ATOM 828 N N . GLU A 1 101 ? 20.580 3.299 7.163 1.00 47.16 101 GLU A N 1
ATOM 829 C CA . GLU A 1 101 ? 21.413 2.167 7.586 1.00 47.16 101 GLU A CA 1
ATOM 830 C C . GLU A 1 101 ? 20.816 0.807 7.178 1.00 47.16 101 GLU A C 1
ATOM 832 O O . GLU A 1 101 ? 21.521 -0.022 6.607 1.00 47.16 101 GLU A O 1
ATOM 837 N N . ASN A 1 102 ? 19.503 0.603 7.337 1.00 48.62 102 ASN A N 1
ATOM 838 C CA . ASN A 1 102 ? 18.853 -0.677 7.015 1.00 48.62 102 ASN A CA 1
ATOM 839 C C . ASN A 1 102 ? 18.661 -0.887 5.502 1.00 48.62 102 ASN A C 1
ATOM 841 O O . ASN A 1 102 ? 18.570 -2.020 5.030 1.00 48.62 102 ASN A O 1
ATOM 845 N N . LEU A 1 103 ? 18.638 0.195 4.715 1.00 49.81 103 LEU A N 1
ATOM 846 C CA . LEU A 1 103 ? 18.641 0.118 3.249 1.00 49.81 103 LEU A CA 1
ATOM 847 C C . LEU A 1 103 ? 19.968 -0.438 2.707 1.00 49.81 103 LEU A C 1
ATOM 849 O O . LEU A 1 103 ? 19.950 -1.184 1.728 1.00 49.81 103 LEU A O 1
ATOM 853 N N . ALA A 1 104 ? 21.093 -0.111 3.352 1.00 51.41 104 ALA A N 1
ATOM 854 C CA . ALA A 1 104 ? 22.414 -0.613 2.976 1.00 51.41 104 ALA A CA 1
ATOM 855 C C . ALA A 1 104 ? 22.608 -2.096 3.345 1.00 51.41 104 ALA A C 1
ATOM 857 O O . ALA A 1 104 ? 23.277 -2.827 2.614 1.00 51.41 104 ALA A O 1
ATOM 858 N N . GLU A 1 105 ? 21.998 -2.562 4.438 1.00 50.91 105 GLU A N 1
ATOM 859 C CA . GLU A 1 105 ? 22.023 -3.981 4.819 1.00 50.91 105 GLU A CA 1
ATOM 860 C C . GLU A 1 105 ? 21.199 -4.852 3.859 1.00 50.91 105 GLU A C 1
ATOM 862 O O . GLU A 1 105 ? 21.660 -5.908 3.428 1.00 50.91 105 GLU A O 1
ATOM 867 N N . MET A 1 106 ? 20.025 -4.380 3.425 1.00 48.81 106 MET A N 1
ATOM 868 C CA . MET A 1 106 ? 19.166 -5.137 2.505 1.00 48.81 106 MET A CA 1
ATOM 869 C C . MET A 1 106 ? 19.738 -5.299 1.086 1.00 48.81 106 MET A C 1
ATOM 871 O O . MET A 1 106 ? 19.377 -6.260 0.405 1.00 48.81 106 MET A O 1
ATOM 875 N N . GLU A 1 107 ? 20.604 -4.391 0.614 1.00 47.66 107 GLU A N 1
ATOM 876 C CA . GLU A 1 107 ? 21.330 -4.599 -0.652 1.00 47.66 107 GLU A CA 1
ATOM 877 C C . GLU A 1 107 ? 22.488 -5.602 -0.514 1.00 47.66 107 GLU A C 1
ATOM 879 O O . GLU A 1 107 ? 22.829 -6.251 -1.503 1.00 47.66 107 GLU A O 1
ATOM 884 N N . ARG A 1 108 ? 23.059 -5.790 0.687 1.00 49.25 108 ARG A N 1
ATOM 885 C CA . ARG A 1 108 ? 24.124 -6.782 0.922 1.00 49.25 108 ARG A CA 1
ATOM 886 C C . ARG A 1 108 ? 23.597 -8.210 1.030 1.00 49.25 108 ARG A C 1
ATOM 888 O O . ARG A 1 108 ? 24.197 -9.111 0.455 1.00 49.25 108 ARG A O 1
ATOM 895 N N . ASP A 1 109 ? 22.459 -8.413 1.688 1.00 46.53 109 ASP A N 1
ATOM 896 C CA . ASP A 1 109 ? 21.923 -9.760 1.952 1.00 46.53 109 ASP A CA 1
ATOM 897 C C . ASP A 1 109 ? 21.283 -10.447 0.731 1.00 46.53 109 ASP A C 1
ATOM 899 O O . ASP A 1 109 ? 20.886 -11.607 0.804 1.00 46.53 109 ASP A O 1
ATOM 903 N N . LYS A 1 110 ? 21.192 -9.766 -0.420 1.00 41.84 110 LYS A N 1
ATOM 904 C CA . LYS A 1 110 ? 20.782 -10.377 -1.701 1.00 41.84 110 LYS A CA 1
ATOM 905 C C . LYS A 1 110 ? 21.958 -10.742 -2.618 1.00 41.84 110 LYS A C 1
ATOM 907 O O . LYS A 1 110 ? 21.725 -11.059 -3.783 1.00 41.84 110 LYS A O 1
ATOM 912 N N . LEU A 1 111 ? 23.196 -10.682 -2.118 1.00 39.16 111 LEU A N 1
ATOM 913 C CA . LEU A 1 111 ? 24.424 -10.965 -2.874 1.00 39.16 111 LEU A CA 1
ATOM 914 C C . LEU A 1 111 ? 25.199 -12.212 -2.401 1.00 39.16 111 LEU A C 1
ATOM 916 O O . LEU A 1 111 ? 26.359 -12.362 -2.780 1.00 39.16 111 LEU A O 1
ATOM 920 N N . HIS A 1 112 ? 24.578 -13.122 -1.644 1.00 36.94 112 HIS A N 1
ATOM 921 C CA . HIS A 1 112 ? 25.178 -14.414 -1.292 1.00 36.94 112 HIS A CA 1
ATOM 922 C C . HIS A 1 112 ? 24.314 -15.603 -1.704 1.00 36.94 112 HIS A C 1
ATOM 924 O O . HIS A 1 112 ? 23.085 -15.549 -1.478 1.00 36.94 112 HIS A O 1
#

Secondary structure (DSSP, 8-state):
----HHHHHHHHH--HHHHHHHHHHTT----S-HHHHHHHHIIIIISTTS--SHHHHHHS-HHHHHHHHHHTTS---S-HHHHHHHHHHHHHS-GGG--HHHHHHHHHTT--

Sequence (112 aa):
MSVDRVLLDQLYRARLMELRERAESAGFRKNGSVEVLRARLIRNQVMGDYDFSWDGIQAMSHLELGDILKIFGIKSSGSHKERRQRLWLHLNYDSRRLTVENLAEMERDKLH

Radius of gyration: 14.39 Å; chains: 1; bounding box: 39×24×32 Å